Protein AF-A0A1D2QM39-F1 (afdb_monomer_lite)

pLDDT: mean 84.42, std 16.57, range [40.28, 98.38]

Structure (mmCIF, N/CA/C/O backbone):
data_AF-A0A1D2QM39-F1
#
_entry.id   AF-A0A1D2QM39-F1
#
loop_
_atom_site.group_PDB
_atom_site.id
_atom_site.type_symbol
_atom_site.label_atom_id
_atom_site.label_alt_id
_atom_site.label_comp_id
_atom_site.label_asym_id
_atom_site.label_entity_id
_atom_site.label_seq_id
_atom_site.pdbx_PDB_ins_code
_atom_site.Cartn_x
_atom_site.Cartn_y
_atom_site.Cartn_z
_atom_site.occupancy
_atom_site.B_iso_or_equiv
_atom_site.auth_seq_id
_atom_site.auth_comp_id
_atom_site.auth_asym_id
_atom_site.auth_atom_id
_atom_site.pdbx_PDB_model_num
ATOM 1 N N . MET A 1 1 ? 13.476 -29.354 -2.210 1.00 45.31 1 MET A N 1
ATOM 2 C CA . MET A 1 1 ? 12.200 -29.630 -1.501 1.00 45.31 1 MET A CA 1
ATOM 3 C C . MET A 1 1 ? 12.255 -29.516 0.036 1.00 45.31 1 MET A C 1
ATOM 5 O O . MET A 1 1 ? 11.260 -29.830 0.666 1.00 45.31 1 MET A O 1
ATOM 9 N N . LYS A 1 2 ? 13.335 -29.017 0.669 1.00 44.56 2 LYS A N 1
ATOM 10 C CA . LYS A 1 2 ? 13.397 -28.836 2.142 1.00 44.56 2 LYS A CA 1
ATOM 11 C C . LYS A 1 2 ? 13.118 -27.401 2.636 1.00 44.56 2 LYS A C 1
ATOM 13 O O . LYS A 1 2 ? 12.890 -27.210 3.820 1.00 44.56 2 LYS A O 1
ATOM 18 N N . SER A 1 3 ? 13.085 -26.410 1.739 1.00 50.19 3 SER A N 1
ATOM 19 C CA . SER A 1 3 ? 12.937 -24.985 2.097 1.00 50.19 3 SER A CA 1
ATOM 20 C C . SER A 1 3 ? 11.499 -24.557 2.419 1.00 50.19 3 SER A C 1
ATOM 22 O O . SER A 1 3 ? 11.307 -23.602 3.160 1.00 50.19 3 SER A O 1
ATOM 24 N N . ASN A 1 4 ? 10.486 -25.259 1.898 1.00 48.75 4 ASN A N 1
ATOM 25 C CA . ASN A 1 4 ? 9.085 -24.830 2.034 1.00 48.75 4 ASN A CA 1
ATOM 26 C C . ASN A 1 4 ? 8.466 -25.214 3.386 1.00 48.75 4 ASN A C 1
ATOM 28 O O . ASN A 1 4 ? 7.478 -24.620 3.797 1.00 48.75 4 ASN A O 1
ATOM 32 N N . PHE A 1 5 ? 9.055 -26.181 4.097 1.00 45.09 5 PHE A N 1
ATOM 33 C CA . PHE A 1 5 ? 8.542 -26.626 5.395 1.00 45.09 5 PHE A CA 1
ATOM 34 C C . PHE A 1 5 ? 8.852 -25.628 6.517 1.00 45.09 5 PHE A C 1
ATOM 36 O O . PHE A 1 5 ? 8.026 -25.438 7.405 1.00 45.09 5 PHE A O 1
ATOM 43 N N . LEU A 1 6 ? 10.009 -24.958 6.452 1.00 45.00 6 LEU A N 1
ATOM 44 C CA . LEU A 1 6 ? 10.431 -23.972 7.451 1.00 45.00 6 LEU A CA 1
ATOM 45 C C . LEU A 1 6 ? 9.596 -22.685 7.368 1.00 45.00 6 LEU A C 1
ATOM 47 O O . LEU A 1 6 ? 9.223 -22.131 8.395 1.00 45.00 6 LEU A O 1
ATOM 51 N N . VAL A 1 7 ? 9.264 -22.253 6.147 1.00 53.28 7 VAL A N 1
ATOM 52 C CA . VAL A 1 7 ? 8.435 -21.062 5.898 1.00 53.28 7 VAL A CA 1
ATOM 53 C C . VAL A 1 7 ? 7.014 -21.280 6.418 1.00 53.28 7 VAL A C 1
ATOM 55 O O . VAL A 1 7 ? 6.527 -20.458 7.183 1.00 53.28 7 VAL A O 1
ATOM 58 N N . LEU A 1 8 ? 6.408 -22.441 6.133 1.00 48.16 8 LEU A N 1
ATOM 59 C CA . LEU A 1 8 ? 5.079 -22.783 6.655 1.00 48.16 8 LEU A CA 1
ATOM 60 C C . LEU A 1 8 ? 5.038 -22.856 8.190 1.00 48.16 8 LEU A C 1
ATOM 62 O O . LEU A 1 8 ? 4.042 -22.475 8.794 1.00 48.16 8 LEU A O 1
ATOM 66 N N . HIS A 1 9 ? 6.107 -23.340 8.831 1.00 50.84 9 HIS A N 1
ATOM 67 C CA . HIS A 1 9 ? 6.170 -23.398 10.295 1.00 50.84 9 HIS A CA 1
ATOM 68 C C . HIS A 1 9 ? 6.353 -22.014 10.914 1.00 50.84 9 HIS A C 1
ATOM 70 O O . HIS A 1 9 ? 5.800 -21.765 11.980 1.00 50.84 9 HIS A O 1
ATOM 76 N N . LEU A 1 10 ? 7.086 -21.114 10.251 1.00 51.22 10 LEU A N 1
ATOM 77 C CA . LEU A 1 10 ? 7.258 -19.734 10.698 1.00 51.22 10 LEU A CA 1
ATOM 78 C C . LEU A 1 10 ? 5.956 -18.933 10.545 1.00 51.22 10 LEU A C 1
ATOM 80 O O . LEU A 1 10 ? 5.559 -18.243 11.478 1.00 51.22 10 LEU A O 1
ATOM 84 N N . GLU A 1 11 ? 5.256 -19.089 9.418 1.00 55.25 11 GLU A N 1
ATOM 85 C CA . GLU A 1 11 ? 3.932 -18.495 9.190 1.00 55.25 11 GLU A CA 1
ATOM 86 C C . GLU A 1 11 ? 2.914 -18.992 10.227 1.00 55.25 11 GLU A C 1
ATOM 88 O O . GLU A 1 11 ? 2.210 -18.190 10.839 1.00 55.25 11 GLU A O 1
ATOM 93 N N . LEU A 1 12 ? 2.897 -20.299 10.515 1.00 53.44 12 LEU A N 1
ATOM 94 C CA . LEU A 1 12 ? 2.016 -20.879 11.531 1.00 53.44 12 LEU A CA 1
ATOM 95 C C . LEU A 1 12 ? 2.373 -20.407 12.953 1.00 53.44 12 LEU A C 1
ATOM 97 O O . LEU A 1 12 ? 1.472 -20.183 13.759 1.00 53.44 12 LEU A O 1
ATOM 101 N N . LEU A 1 13 ? 3.662 -20.216 13.266 1.00 56.62 13 LEU A N 1
ATOM 102 C CA . LEU A 1 13 ? 4.102 -19.710 14.571 1.00 56.62 13 LEU A CA 1
ATOM 103 C C . LEU A 1 13 ? 3.702 -18.246 14.789 1.00 56.62 13 LEU A C 1
ATOM 105 O O . LEU A 1 13 ? 3.300 -17.898 15.896 1.00 56.62 13 LEU A O 1
ATOM 109 N N . ILE A 1 14 ? 3.787 -17.407 13.750 1.00 59.44 14 ILE A N 1
ATOM 110 C CA . ILE A 1 14 ? 3.356 -16.000 13.799 1.00 59.44 14 ILE A CA 1
ATOM 111 C C . ILE A 1 14 ? 1.838 -15.931 14.012 1.00 59.44 14 ILE A C 1
ATOM 113 O O . ILE A 1 14 ? 1.369 -15.198 14.882 1.00 59.44 14 ILE A O 1
ATOM 117 N N . ILE A 1 15 ? 1.074 -16.767 13.301 1.00 58.34 15 ILE A N 1
ATOM 118 C CA . ILE A 1 15 ? -0.384 -16.863 13.468 1.00 58.34 15 ILE A CA 1
ATOM 119 C C . ILE A 1 15 ? -0.754 -17.342 14.884 1.00 58.34 15 ILE A C 1
ATOM 121 O O . ILE A 1 15 ? -1.695 -16.819 15.477 1.00 58.34 15 ILE A O 1
ATOM 125 N N . LEU A 1 16 ? -0.011 -18.300 15.457 1.00 54.38 16 LEU A N 1
ATOM 126 C CA . LEU A 1 16 ? -0.254 -18.829 16.808 1.00 54.38 16 LEU A CA 1
ATOM 127 C C . LEU A 1 16 ? 0.153 -17.859 17.929 1.00 54.38 16 LEU A C 1
ATOM 129 O O . LEU A 1 16 ? -0.534 -17.800 18.949 1.00 54.38 16 LEU A O 1
ATOM 133 N N . PHE A 1 17 ? 1.228 -17.081 17.763 1.00 53.00 17 PHE A N 1
ATOM 134 C CA . PHE A 1 17 ? 1.639 -16.081 18.759 1.00 53.00 17 PHE A CA 1
ATOM 135 C C . PHE A 1 17 ? 0.685 -14.883 18.826 1.00 53.00 17 PHE A C 1
ATOM 137 O O . PHE A 1 17 ? 0.509 -14.308 19.901 1.00 53.00 17 PHE A O 1
ATOM 144 N N . CYS A 1 18 ? 0.009 -14.551 17.725 1.00 52.38 18 CYS A N 1
ATOM 145 C CA . CYS A 1 18 ? -0.894 -13.402 17.682 1.00 52.38 18 CYS A CA 1
ATOM 146 C C . CYS A 1 18 ? -2.290 -13.643 18.260 1.00 52.38 18 CYS A C 1
ATOM 148 O O . CYS A 1 18 ? -3.033 -12.689 18.473 1.00 52.38 18 CYS A O 1
ATOM 150 N N . GLN A 1 19 ? -2.648 -14.884 18.604 1.00 49.84 19 GLN A N 1
ATOM 151 C CA . GLN A 1 19 ? -3.964 -15.165 19.186 1.00 49.84 19 GLN A CA 1
ATOM 152 C C . GLN A 1 19 ? -4.150 -14.632 20.618 1.00 49.84 19 GLN A C 1
ATOM 154 O O . GLN A 1 19 ? -5.253 -14.696 21.155 1.00 49.84 19 GLN A O 1
ATOM 159 N N . LYS A 1 20 ? -3.094 -14.134 21.274 1.00 43.94 20 LYS A N 1
ATOM 160 C CA . LYS A 1 20 ? -3.167 -13.653 22.665 1.00 43.94 20 LYS A CA 1
ATOM 161 C C . LYS A 1 20 ? -3.359 -12.140 22.819 1.00 43.94 20 LYS A C 1
ATOM 163 O O . LYS A 1 20 ? -3.461 -11.688 23.954 1.00 43.94 20 LYS A O 1
ATOM 168 N N . ALA A 1 21 ? -3.451 -11.382 21.727 1.00 46.34 21 ALA A N 1
ATOM 169 C CA . ALA A 1 21 ? -3.588 -9.921 21.750 1.00 46.34 21 ALA A CA 1
ATOM 170 C C . ALA A 1 21 ? -5.005 -9.430 21.385 1.00 46.34 21 ALA A C 1
ATOM 172 O O . ALA A 1 21 ? -5.173 -8.337 20.858 1.00 46.34 21 ALA A O 1
ATOM 173 N N . PHE A 1 22 ? -6.049 -10.225 21.641 1.00 48.34 22 PHE A N 1
ATOM 174 C CA . PHE A 1 22 ? -7.425 -9.815 21.346 1.00 48.34 22 PHE A CA 1
ATOM 175 C C . PHE A 1 22 ? -8.007 -8.966 22.481 1.00 48.34 22 PHE A C 1
ATOM 177 O O . PHE A 1 22 ? -8.692 -9.477 23.367 1.00 48.34 22 PHE A O 1
ATOM 184 N N . SER A 1 23 ? -7.718 -7.665 22.439 1.00 40.28 23 SER A N 1
ATOM 185 C CA . SER A 1 23 ? -8.552 -6.636 23.066 1.00 40.28 23 SER A CA 1
ATOM 186 C C . SER A 1 23 ? -9.574 -6.118 22.043 1.00 40.28 23 SER A C 1
ATOM 188 O O . SER A 1 23 ? -9.321 -6.144 20.841 1.00 40.28 23 SER A O 1
ATOM 190 N N . ASP A 1 24 ? -10.736 -5.672 22.519 1.00 47.59 24 ASP A N 1
ATOM 191 C CA . ASP A 1 24 ? -11.840 -5.096 21.724 1.00 47.59 24 ASP A CA 1
ATOM 192 C C . ASP A 1 24 ? -11.533 -3.650 21.251 1.00 47.59 24 ASP A C 1
ATOM 194 O O . ASP A 1 24 ? -12.316 -3.019 20.544 1.00 47.59 24 ASP A O 1
ATOM 198 N N . GLU A 1 25 ? -10.360 -3.122 21.619 1.00 51.59 25 GLU A N 1
ATOM 199 C CA . GLU A 1 25 ? -9.802 -1.854 21.141 1.00 51.59 25 GLU A CA 1
ATOM 200 C C . GLU A 1 25 ? -8.834 -2.075 19.969 1.00 51.59 25 GLU A C 1
ATOM 202 O O . GLU A 1 25 ? -8.122 -3.077 19.914 1.00 51.59 25 GLU A O 1
ATOM 207 N N . LYS A 1 26 ? -8.787 -1.121 19.023 1.00 60.53 26 LYS A N 1
ATOM 208 C CA . LYS A 1 26 ? -7.873 -1.097 17.858 1.00 60.53 26 LYS A CA 1
ATOM 209 C C . LYS A 1 26 ? -6.411 -0.827 18.267 1.00 60.53 26 LYS A C 1
ATOM 211 O O . LYS A 1 26 ? -5.744 0.059 17.720 1.00 60.53 26 LYS A O 1
ATOM 216 N N . ASP A 1 27 ? -5.906 -1.614 19.203 1.00 73.38 27 ASP A N 1
ATOM 217 C CA . ASP A 1 27 ? -4.548 -1.555 19.736 1.00 73.38 27 ASP A CA 1
ATOM 218 C C . ASP A 1 27 ? -3.657 -2.599 19.069 1.00 73.38 27 ASP A C 1
ATOM 220 O O . ASP A 1 27 ? -3.000 -3.410 19.714 1.00 73.38 27 ASP A O 1
ATOM 224 N N . TYR A 1 28 ? -3.631 -2.564 17.737 1.00 83.75 28 TYR A N 1
ATOM 225 C CA . TYR A 1 28 ? -2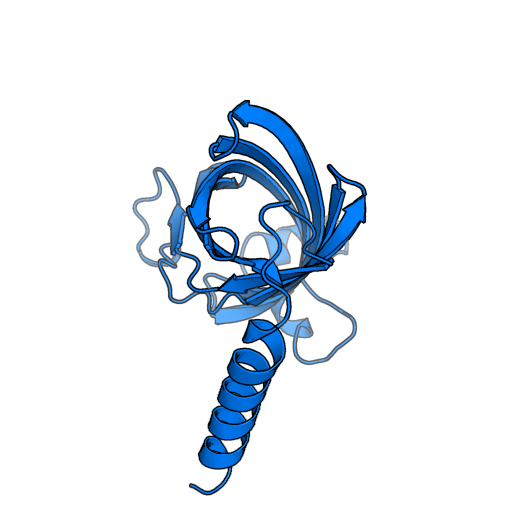.583 -3.236 16.983 1.00 83.75 28 TYR A CA 1
ATOM 226 C C . TYR A 1 28 ? -1.355 -2.327 16.900 1.00 83.75 28 TYR A C 1
ATOM 228 O O . TYR A 1 28 ? -1.470 -1.100 16.814 1.00 83.75 28 TYR A O 1
ATOM 236 N N . ILE A 1 29 ? -0.173 -2.929 16.904 1.00 90.69 29 ILE A N 1
ATOM 237 C CA . ILE A 1 29 ? 1.101 -2.228 16.698 1.00 90.69 29 ILE A CA 1
ATOM 238 C C . ILE A 1 29 ? 1.604 -2.495 15.284 1.00 90.69 29 ILE A C 1
ATOM 240 O O . ILE A 1 29 ? 2.178 -1.606 14.650 1.00 90.69 29 ILE A O 1
ATOM 244 N N . PHE A 1 30 ? 1.357 -3.701 14.776 1.00 93.81 30 PHE A N 1
ATOM 245 C CA . PHE A 1 30 ? 1.807 -4.132 13.466 1.00 93.81 30 PHE A CA 1
ATOM 246 C C . PHE A 1 30 ? 0.622 -4.398 12.551 1.00 93.81 30 PHE A C 1
ATOM 248 O O . PHE A 1 30 ? -0.408 -4.933 12.961 1.00 93.81 30 PHE A O 1
ATOM 255 N N . SER A 1 31 ? 0.788 -4.067 11.280 1.00 95.38 31 SER A N 1
ATOM 256 C CA . SER A 1 31 ? -0.116 -4.516 10.237 1.00 95.38 31 SER A CA 1
ATOM 257 C C . SER A 1 31 ? 0.645 -5.172 9.099 1.00 95.38 31 SER A C 1
ATOM 259 O O . SER A 1 31 ? 1.836 -4.940 8.885 1.00 95.38 31 SER A O 1
ATOM 261 N N . LEU A 1 32 ? -0.046 -6.048 8.384 1.00 96.69 32 LEU A N 1
ATOM 262 C CA . LEU A 1 32 ? 0.482 -6.742 7.227 1.00 96.69 32 LEU A CA 1
ATOM 263 C C . LEU A 1 32 ? -0.559 -6.677 6.114 1.00 96.69 32 LEU A C 1
ATOM 265 O O . LEU A 1 32 ? -1.649 -7.224 6.260 1.00 96.69 32 LEU A O 1
ATOM 269 N N . ASN A 1 33 ? -0.225 -6.047 4.994 1.00 95.62 33 ASN A N 1
ATOM 270 C CA . ASN A 1 33 ? -1.078 -6.019 3.8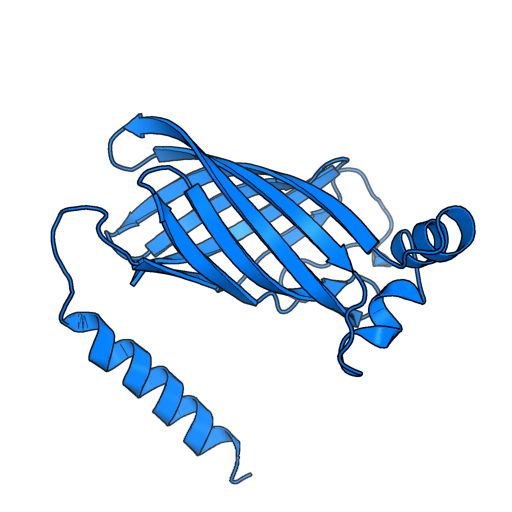16 1.00 95.62 33 ASN A CA 1
ATOM 271 C C . ASN A 1 33 ? -0.613 -7.088 2.828 1.00 95.62 33 ASN A C 1
ATOM 273 O O . ASN A 1 33 ? 0.558 -7.128 2.436 1.00 95.62 33 ASN A O 1
ATOM 277 N N . THR A 1 34 ? -1.544 -7.950 2.425 1.00 92.38 34 THR A N 1
ATOM 278 C CA . THR A 1 34 ? -1.319 -9.024 1.451 1.00 92.38 34 THR A CA 1
ATOM 279 C C . THR A 1 34 ? -2.516 -9.183 0.521 1.00 92.38 34 THR A C 1
ATOM 281 O O . THR A 1 34 ? -3.589 -8.611 0.733 1.00 92.38 34 THR A O 1
ATOM 284 N N . GLY A 1 35 ? -2.330 -9.977 -0.538 1.00 85.06 35 GLY A N 1
ATOM 285 C CA . GLY A 1 35 ? -3.414 -10.311 -1.462 1.00 85.06 35 GLY A CA 1
ATOM 286 C C . GLY A 1 35 ? -3.957 -9.087 -2.194 1.00 85.06 35 GLY A C 1
ATOM 287 O O . GLY A 1 35 ? -5.163 -8.975 -2.394 1.00 85.06 35 GLY A O 1
ATOM 288 N N . SER A 1 36 ? -3.082 -8.144 -2.550 1.00 90.44 36 SER A N 1
ATOM 289 C CA . SER A 1 36 ? -3.494 -6.921 -3.227 1.00 90.44 36 SER A CA 1
ATOM 290 C C . SER A 1 36 ? -3.921 -7.211 -4.665 1.00 90.44 36 SER A C 1
ATOM 292 O O . SER A 1 36 ? -3.205 -7.865 -5.410 1.00 90.44 36 SER A O 1
ATOM 294 N N . TYR A 1 37 ? -5.072 -6.689 -5.063 1.00 91.06 37 TYR A N 1
ATOM 295 C CA . TYR A 1 37 ? -5.562 -6.653 -6.432 1.00 91.06 37 TYR A CA 1
ATOM 296 C C . TYR A 1 37 ? -5.344 -5.258 -7.011 1.00 91.06 37 TYR A C 1
ATOM 298 O O . TYR A 1 37 ? -5.829 -4.284 -6.435 1.00 91.06 37 TYR A O 1
ATOM 306 N N . LEU A 1 38 ? -4.660 -5.162 -8.151 1.00 90.00 38 LEU A N 1
ATOM 307 C CA . LEU A 1 38 ? -4.413 -3.914 -8.874 1.00 90.00 38 LEU A CA 1
ATOM 308 C C . LEU A 1 38 ? -5.018 -3.956 -10.277 1.00 90.00 38 LEU A C 1
ATOM 310 O O . LEU A 1 38 ? -4.788 -4.894 -11.043 1.00 90.00 38 LEU A O 1
ATOM 314 N N . ASN A 1 39 ? -5.742 -2.907 -10.657 1.00 88.38 39 ASN A N 1
ATOM 315 C CA . ASN A 1 39 ? -6.269 -2.768 -12.010 1.00 88.38 39 ASN A CA 1
ATOM 316 C C . ASN A 1 39 ? -6.171 -1.323 -12.507 1.00 88.38 39 ASN A C 1
ATOM 318 O O . ASN A 1 39 ? -6.613 -0.397 -11.832 1.00 88.38 39 ASN A O 1
ATOM 322 N N . HIS A 1 40 ? -5.636 -1.123 -13.711 1.00 86.19 40 HIS A N 1
ATOM 323 C CA . HIS A 1 40 ? -5.605 0.198 -14.335 1.00 86.19 40 HIS A CA 1
ATOM 324 C C . HIS A 1 40 ? -6.994 0.547 -14.881 1.00 86.19 40 HIS A C 1
ATOM 326 O O . HIS A 1 40 ? -7.535 -0.132 -15.754 1.00 86.19 40 HIS A O 1
ATOM 332 N N . ILE A 1 41 ? -7.578 1.628 -14.377 1.00 82.06 41 ILE A N 1
ATOM 333 C CA . ILE A 1 41 ? -8.866 2.146 -14.827 1.00 82.06 41 ILE A CA 1
ATOM 334 C C . ILE A 1 41 ? -8.670 2.788 -16.208 1.00 82.06 41 ILE A C 1
ATOM 336 O O . ILE A 1 41 ? -7.866 3.708 -16.377 1.00 82.06 41 ILE A O 1
ATOM 340 N N . GLY A 1 42 ? -9.415 2.298 -17.202 1.00 70.19 42 GLY A N 1
ATOM 341 C CA . GLY A 1 42 ? -9.464 2.868 -18.551 1.00 70.19 42 GLY A CA 1
ATOM 342 C C . GLY A 1 42 ? -8.362 2.419 -19.520 1.00 70.19 42 GLY A C 1
ATOM 343 O O . GLY A 1 42 ? -8.414 2.808 -20.685 1.00 70.19 42 GLY A O 1
ATOM 344 N N . SER A 1 43 ? -7.395 1.586 -19.113 1.00 59.72 43 SER A N 1
ATOM 345 C CA . SER A 1 43 ? -6.418 1.027 -20.060 1.00 59.72 43 SER A CA 1
ATOM 346 C C . SER A 1 43 ? -6.992 -0.201 -20.784 1.00 59.72 43 SER A C 1
ATOM 348 O O . SER A 1 43 ? -7.597 -1.077 -20.176 1.00 59.72 43 SER A O 1
ATOM 350 N N . HIS A 1 44 ? -6.830 -0.252 -22.109 1.00 53.81 44 HIS A N 1
ATOM 351 C CA . HIS A 1 44 ? -7.227 -1.400 -22.946 1.00 53.81 44 HIS A CA 1
ATOM 352 C C . HIS A 1 44 ? -6.061 -2.370 -23.215 1.00 53.81 44 HIS A C 1
ATOM 354 O O . HIS A 1 44 ? -6.252 -3.416 -23.832 1.00 53.81 44 HIS A O 1
ATOM 360 N N . ASN A 1 45 ? -4.854 -2.041 -22.743 1.00 59.88 45 ASN A N 1
ATOM 361 C CA . ASN A 1 45 ? -3.658 -2.853 -22.946 1.00 59.88 45 ASN A CA 1
ATOM 362 C C . ASN A 1 45 ? -3.521 -3.880 -21.818 1.00 59.88 45 ASN A C 1
ATOM 364 O O . ASN A 1 45 ? -3.325 -3.518 -20.656 1.00 59.88 45 ASN A O 1
ATOM 368 N N . SER A 1 46 ? -3.574 -5.164 -22.178 1.00 58.25 46 SER A N 1
ATOM 369 C CA . SER A 1 46 ? -3.454 -6.302 -21.257 1.00 58.25 46 SER A CA 1
ATOM 370 C C . SER A 1 46 ? -2.142 -6.328 -20.470 1.00 58.25 46 SER A C 1
ATOM 372 O O . SER A 1 46 ? -2.103 -6.904 -19.389 1.00 58.25 46 SER A O 1
ATOM 374 N N . GLU A 1 47 ? -1.090 -5.682 -20.979 1.00 56.91 47 GLU A N 1
ATOM 375 C CA . GLU A 1 47 ? 0.252 -5.650 -20.375 1.00 56.91 47 GLU A CA 1
ATOM 376 C C . GLU A 1 47 ? 0.326 -4.872 -19.053 1.00 56.91 47 GLU A C 1
ATOM 378 O O . GLU A 1 47 ? 1.268 -5.047 -18.287 1.00 56.91 47 GLU A O 1
ATOM 383 N N . TYR A 1 48 ? -0.670 -4.037 -18.744 1.00 61.72 48 TYR A N 1
ATOM 384 C CA . TYR A 1 48 ? -0.710 -3.280 -17.489 1.00 61.72 48 TYR A CA 1
ATOM 385 C C . TYR A 1 48 ? -1.645 -3.896 -16.446 1.00 61.72 48 TYR A C 1
ATOM 387 O O . TYR A 1 48 ? -1.734 -3.398 -15.332 1.00 61.72 48 TYR A O 1
ATOM 395 N N . VAL A 1 49 ? -2.338 -4.990 -16.754 1.00 66.50 49 VAL A N 1
ATOM 396 C CA . VAL A 1 49 ? -3.313 -5.584 -15.835 1.00 66.50 49 VAL A CA 1
ATOM 397 C C . VAL A 1 49 ? -2.607 -6.532 -14.859 1.00 66.50 49 VAL A C 1
ATOM 399 O O . VAL A 1 49 ? -2.303 -7.664 -15.212 1.00 66.50 49 VAL A O 1
ATOM 402 N N . GLN A 1 50 ? -2.366 -6.079 -13.625 1.00 70.19 50 GLN A N 1
ATOM 403 C CA . GLN A 1 50 ? -1.642 -6.858 -12.607 1.00 70.19 50 GLN A CA 1
ATOM 404 C C . GLN A 1 50 ? -2.538 -7.804 -11.795 1.00 70.19 50 GLN A C 1
ATOM 406 O O . GLN A 1 50 ? -2.102 -8.885 -11.417 1.00 70.19 50 GLN A O 1
ATOM 411 N N . ARG A 1 51 ? -3.791 -7.427 -11.506 1.00 84.19 51 ARG A N 1
ATOM 412 C CA . ARG A 1 51 ? -4.687 -8.156 -10.586 1.00 84.19 51 ARG A CA 1
ATOM 413 C C . ARG A 1 51 ? -3.934 -8.538 -9.303 1.00 84.19 51 ARG A C 1
ATOM 415 O O . ARG A 1 51 ? -3.382 -7.650 -8.668 1.00 84.19 51 ARG A O 1
ATOM 422 N N . PHE A 1 52 ? -3.899 -9.821 -8.944 1.00 84.06 52 PHE A N 1
ATOM 423 C CA . PHE A 1 52 ? -3.202 -10.343 -7.763 1.00 84.06 52 PHE A CA 1
ATOM 424 C C . PHE A 1 52 ? -1.728 -10.714 -8.012 1.00 84.06 52 PHE A C 1
ATOM 426 O O . PHE A 1 52 ? -1.034 -11.159 -7.096 1.00 84.06 52 PHE A O 1
ATOM 433 N N . ASP A 1 53 ? -1.225 -10.546 -9.237 1.00 84.88 53 ASP A N 1
ATOM 434 C CA . ASP A 1 53 ? 0.107 -11.022 -9.633 1.00 84.88 53 ASP A CA 1
ATOM 435 C C . ASP A 1 53 ? 1.238 -10.087 -9.190 1.00 84.88 53 ASP A C 1
ATOM 437 O O . ASP A 1 53 ? 2.416 -10.428 -9.303 1.00 84.88 53 ASP A O 1
ATOM 441 N N . ASN A 1 54 ? 0.903 -8.932 -8.615 1.00 81.19 54 ASN A N 1
ATOM 442 C CA . ASN A 1 54 ? 1.877 -7.985 -8.087 1.00 81.19 54 ASN A CA 1
ATOM 443 C C . ASN A 1 54 ? 2.578 -8.474 -6.804 1.00 81.19 54 ASN A C 1
ATOM 445 O O . ASN A 1 54 ? 3.460 -7.779 -6.315 1.00 81.19 54 ASN A O 1
ATOM 449 N N . LYS A 1 55 ? 2.217 -9.641 -6.241 1.00 88.31 55 LYS A N 1
ATOM 450 C CA . LYS A 1 55 ? 2.876 -10.268 -5.069 1.00 88.31 55 LYS A CA 1
ATOM 451 C C . LYS A 1 55 ? 3.222 -9.268 -3.957 1.00 88.31 55 LYS A C 1
ATOM 453 O O . LYS A 1 55 ? 4.324 -9.288 -3.407 1.00 88.31 55 LYS A O 1
ATOM 458 N N . THR A 1 56 ? 2.284 -8.371 -3.673 1.00 91.94 56 THR A N 1
ATOM 459 C CA . THR A 1 56 ? 2.492 -7.281 -2.722 1.00 91.94 56 THR A CA 1
ATOM 460 C C . THR A 1 56 ? 2.509 -7.799 -1.294 1.00 91.94 56 THR A C 1
ATOM 462 O O . THR A 1 56 ? 1.637 -8.570 -0.888 1.00 91.94 56 THR A O 1
ATOM 465 N N . VAL A 1 57 ? 3.504 -7.339 -0.540 1.00 95.31 57 VAL A N 1
ATOM 466 C CA . VAL A 1 57 ? 3.620 -7.524 0.905 1.00 95.31 57 VAL A CA 1
ATOM 467 C C . VAL A 1 57 ? 4.068 -6.199 1.509 1.00 95.31 57 VAL A C 1
ATOM 469 O O . VAL A 1 57 ? 5.135 -5.691 1.155 1.00 95.31 57 VAL A O 1
ATOM 472 N N . ILE A 1 58 ? 3.267 -5.637 2.413 1.00 96.75 58 ILE A N 1
ATOM 473 C CA . ILE A 1 58 ? 3.573 -4.376 3.102 1.00 96.75 58 ILE A CA 1
ATOM 474 C C . ILE A 1 58 ? 3.414 -4.594 4.601 1.00 96.75 58 ILE A C 1
ATOM 476 O O . ILE A 1 58 ? 2.390 -5.096 5.045 1.00 96.75 58 ILE A O 1
ATOM 480 N N . LEU A 1 59 ? 4.431 -4.225 5.368 1.00 97.69 59 LEU A N 1
ATOM 481 C CA . LEU A 1 59 ? 4.411 -4.188 6.822 1.00 97.69 59 LEU A CA 1
ATOM 482 C C . LEU A 1 59 ? 4.153 -2.753 7.270 1.00 97.69 59 LEU A C 1
ATOM 484 O O . LEU A 1 59 ? 4.927 -1.861 6.921 1.00 97.69 59 LEU A O 1
ATOM 488 N N . GLY A 1 60 ? 3.096 -2.547 8.045 1.00 97.31 60 GLY A N 1
ATOM 489 C CA . GLY A 1 60 ? 2.795 -1.292 8.717 1.00 97.31 60 GLY A CA 1
ATOM 490 C C . GLY A 1 60 ? 3.199 -1.344 10.187 1.00 97.31 60 GLY A C 1
ATOM 491 O O . GLY A 1 60 ? 3.062 -2.369 10.856 1.00 97.31 60 GLY A O 1
ATOM 492 N N . ILE A 1 61 ? 3.707 -0.228 10.698 1.00 96.00 61 ILE A N 1
ATOM 493 C CA . ILE A 1 61 ? 4.018 -0.021 12.111 1.00 96.00 61 ILE A CA 1
ATOM 494 C C . ILE A 1 61 ? 3.249 1.212 12.563 1.00 96.00 61 ILE A C 1
ATOM 496 O O . ILE A 1 61 ? 3.488 2.316 12.060 1.00 96.00 61 ILE A O 1
ATOM 500 N N . LYS A 1 62 ? 2.329 1.032 13.511 1.00 94.88 62 LYS A N 1
ATOM 501 C CA . LYS A 1 62 ? 1.539 2.126 14.074 1.00 94.88 62 LYS A CA 1
ATOM 502 C C . LYS A 1 62 ? 2.474 3.087 14.810 1.00 94.88 62 LYS A C 1
ATOM 504 O O . LYS A 1 62 ? 3.184 2.702 15.735 1.00 94.88 62 LYS A O 1
ATOM 509 N N . SER A 1 63 ? 2.487 4.344 14.377 1.00 93.75 63 SER A N 1
ATOM 510 C CA . SER A 1 63 ? 3.265 5.417 15.008 1.00 93.75 63 SER A CA 1
ATOM 511 C C . SER A 1 63 ? 2.399 6.291 15.915 1.00 93.75 63 SER A C 1
ATOM 513 O O . SER A 1 63 ? 2.914 6.876 16.864 1.00 93.75 63 SER A O 1
ATOM 515 N N . SER A 1 64 ? 1.112 6.426 15.602 1.00 91.94 64 SER A N 1
ATOM 516 C CA . SER A 1 64 ? 0.098 7.097 16.417 1.00 91.94 64 SER A CA 1
ATOM 517 C C . SER A 1 64 ? -1.284 6.539 16.074 1.00 91.94 64 SER A C 1
ATOM 519 O O . SER A 1 64 ? -1.418 5.731 15.156 1.00 91.94 64 SER A O 1
ATOM 521 N N . ASP A 1 65 ? -2.331 7.001 16.753 1.00 88.88 65 ASP A N 1
ATOM 522 C CA . ASP A 1 65 ? -3.706 6.524 16.533 1.00 88.88 65 ASP A CA 1
ATOM 523 C C . ASP A 1 65 ? -4.205 6.672 15.095 1.00 88.88 65 ASP A C 1
ATOM 525 O O . ASP A 1 65 ? -5.079 5.932 14.659 1.00 88.88 65 ASP A O 1
ATOM 529 N N . SER A 1 66 ? -3.640 7.619 14.346 1.00 92.12 66 SER A N 1
ATOM 530 C CA . SER A 1 66 ? -4.058 7.924 12.976 1.00 92.12 66 SER A CA 1
ATOM 531 C C . SER A 1 66 ? -2.930 7.819 11.959 1.00 92.12 66 SER A C 1
ATOM 533 O O . SER A 1 66 ? -3.149 8.176 10.805 1.00 92.12 66 SER A O 1
ATOM 535 N N . THR A 1 67 ? -1.729 7.395 12.358 1.00 95.69 67 THR A N 1
ATOM 536 C CA . THR A 1 67 ? -0.567 7.358 11.465 1.00 95.69 67 THR A CA 1
ATOM 537 C C . THR A 1 67 ? 0.205 6.056 11.629 1.00 95.69 67 THR A C 1
ATOM 539 O O . THR A 1 67 ? 0.604 5.708 12.742 1.00 95.69 67 THR A O 1
ATOM 542 N N . SER A 1 68 ? 0.522 5.418 10.506 1.00 96.69 68 SER A N 1
ATOM 543 C CA . SER A 1 68 ? 1.408 4.254 10.440 1.00 96.69 68 SER A CA 1
ATOM 544 C C . SER A 1 68 ? 2.532 4.494 9.436 1.00 96.69 68 SER A C 1
ATOM 546 O O . SER A 1 68 ? 2.382 5.247 8.473 1.00 96.69 68 SER A O 1
ATOM 548 N N . ILE A 1 69 ? 3.685 3.881 9.678 1.00 98.00 69 ILE A N 1
ATOM 549 C CA . ILE A 1 69 ? 4.798 3.841 8.728 1.00 98.00 69 ILE A CA 1
ATOM 550 C C . ILE A 1 69 ? 4.753 2.488 8.037 1.00 98.00 69 ILE A C 1
ATOM 552 O O . ILE A 1 69 ? 4.712 1.464 8.715 1.00 98.00 69 ILE A O 1
ATOM 556 N N . SER A 1 70 ? 4.813 2.488 6.712 1.00 97.00 70 SER A N 1
ATOM 557 C CA . SER A 1 70 ? 4.671 1.283 5.903 1.00 97.00 70 SER A CA 1
ATOM 558 C C . SER A 1 70 ? 5.920 1.022 5.088 1.00 97.00 70 SER A C 1
ATOM 560 O O . SER A 1 70 ? 6.430 1.913 4.411 1.00 97.00 70 SER A O 1
ATOM 562 N N . VAL A 1 71 ? 6.410 -0.211 5.130 1.00 97.31 71 VAL A N 1
ATOM 563 C CA . VAL A 1 71 ? 7.548 -0.684 4.342 1.00 97.31 71 VAL A CA 1
ATOM 564 C C . VAL A 1 71 ? 7.183 -1.992 3.659 1.00 97.31 71 VAL A C 1
ATOM 566 O O . VAL A 1 71 ? 6.600 -2.883 4.269 1.00 97.31 71 VAL A O 1
ATOM 569 N N . GLY A 1 72 ? 7.508 -2.138 2.383 1.00 95.56 72 GLY A N 1
ATOM 570 C CA . GLY A 1 72 ? 7.050 -3.293 1.628 1.00 95.56 72 GLY A CA 1
ATOM 571 C C . GLY A 1 72 ? 7.777 -3.529 0.321 1.00 95.56 72 GLY A C 1
ATOM 572 O O . GLY A 1 72 ? 8.733 -2.844 -0.048 1.00 95.56 72 GLY A O 1
ATOM 573 N N . SER A 1 73 ? 7.290 -4.535 -0.390 1.00 94.88 73 SER A N 1
ATOM 574 C CA . SER A 1 73 ? 7.692 -4.841 -1.752 1.00 94.88 73 SER A CA 1
ATOM 575 C C . SER A 1 73 ? 6.498 -5.311 -2.567 1.00 94.88 73 SER A C 1
ATOM 577 O O . SER A 1 73 ? 5.563 -5.913 -2.040 1.00 94.88 73 SER A O 1
ATOM 579 N N . PHE A 1 74 ? 6.566 -5.060 -3.867 1.00 93.75 74 PHE A N 1
ATOM 580 C CA . PHE A 1 74 ? 5.636 -5.575 -4.858 1.00 93.75 74 PHE A CA 1
ATOM 581 C C . PHE A 1 74 ? 6.369 -5.811 -6.185 1.00 93.75 74 PHE A C 1
ATOM 583 O O . PHE A 1 74 ? 7.515 -5.396 -6.365 1.00 93.75 74 PHE A O 1
ATOM 590 N N . LEU A 1 75 ? 5.712 -6.497 -7.109 1.00 91.69 75 LEU A N 1
ATOM 591 C CA . LEU A 1 75 ? 6.092 -6.621 -8.506 1.00 91.69 75 LEU A CA 1
ATOM 592 C C . LEU A 1 75 ? 5.329 -5.585 -9.323 1.00 91.69 75 LEU A C 1
ATOM 594 O O . LEU A 1 75 ? 4.107 -5.479 -9.219 1.00 91.69 75 LEU A O 1
ATOM 598 N N . ASN A 1 76 ? 6.045 -4.837 -10.156 1.00 87.81 76 ASN A N 1
ATOM 599 C CA . ASN A 1 76 ? 5.409 -3.959 -11.132 1.00 87.81 76 ASN A CA 1
ATOM 600 C C . ASN A 1 76 ? 4.906 -4.751 -12.361 1.00 87.81 76 ASN A C 1
ATOM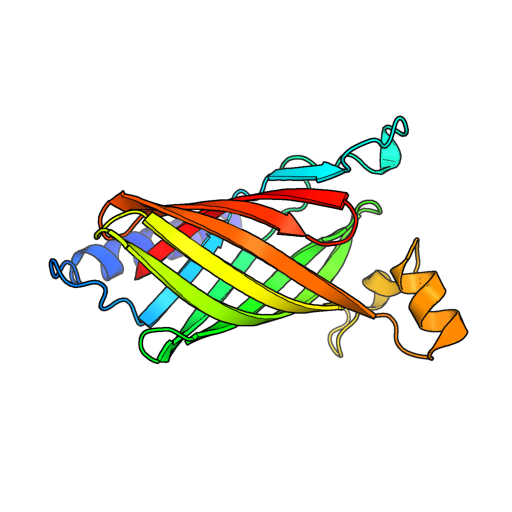 602 O O . ASN A 1 76 ? 5.091 -5.964 -12.462 1.00 87.81 76 ASN A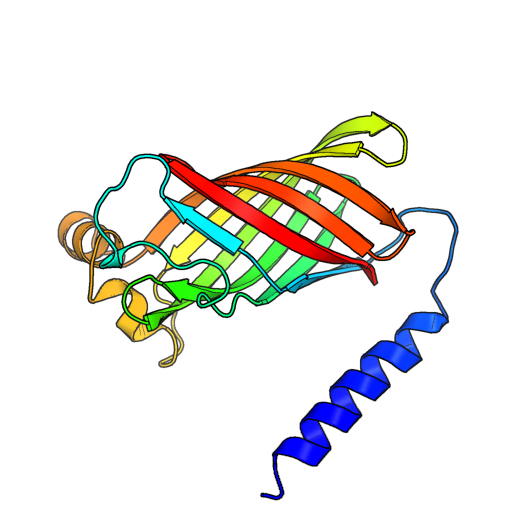 O 1
ATOM 606 N N . SER A 1 77 ? 4.306 -4.059 -13.337 1.00 84.88 77 SER A N 1
ATOM 607 C CA . SER A 1 77 ? 3.715 -4.698 -14.529 1.00 84.88 77 SER A CA 1
ATOM 608 C C . SER A 1 77 ? 4.750 -5.378 -15.431 1.00 84.88 77 SER A C 1
ATOM 610 O O . SER A 1 77 ? 4.390 -6.180 -16.282 1.00 84.88 77 SER A O 1
ATOM 612 N N . PHE A 1 78 ? 6.035 -5.084 -15.226 1.00 87.69 78 PHE A N 1
ATOM 613 C CA . PHE A 1 78 ? 7.164 -5.679 -15.938 1.00 87.69 78 PHE A CA 1
ATOM 614 C C . PHE A 1 78 ? 7.856 -6.776 -15.118 1.00 87.69 78 PHE A C 1
ATOM 616 O O . PHE A 1 78 ? 8.961 -7.188 -15.459 1.00 87.69 78 PHE A O 1
ATOM 623 N N . ASN A 1 79 ? 7.217 -7.258 -14.043 1.00 89.12 79 ASN A N 1
ATOM 624 C CA . ASN A 1 79 ? 7.727 -8.315 -13.167 1.00 89.12 79 ASN A CA 1
ATOM 625 C C . ASN A 1 79 ? 9.058 -7.957 -12.469 1.00 89.12 79 ASN A C 1
ATOM 627 O O . ASN A 1 79 ? 9.803 -8.841 -12.043 1.00 89.12 79 ASN A O 1
ATOM 631 N N . ASN A 1 80 ? 9.343 -6.661 -12.308 1.00 90.75 80 ASN A N 1
ATOM 632 C CA . ASN A 1 80 ? 10.477 -6.188 -11.521 1.00 90.75 80 ASN A CA 1
ATOM 633 C C . ASN A 1 80 ? 10.041 -5.965 -10.071 1.00 90.75 80 ASN A C 1
ATOM 635 O O . ASN A 1 80 ? 8.985 -5.380 -9.813 1.00 90.75 80 ASN A O 1
ATOM 639 N N . HIS A 1 81 ? 10.868 -6.407 -9.123 1.00 92.75 81 HIS A N 1
ATOM 640 C CA . HIS A 1 81 ? 10.655 -6.136 -7.706 1.00 92.75 81 HIS A CA 1
ATOM 641 C C . HIS A 1 81 ? 10.917 -4.664 -7.409 1.00 92.75 81 HIS A C 1
ATOM 643 O O . HIS A 1 81 ? 12.004 -4.155 -7.661 1.00 92.75 81 HIS A O 1
ATOM 649 N N . CYS A 1 82 ? 9.933 -4.010 -6.810 1.00 94.31 82 CYS A N 1
ATOM 650 C CA . CYS A 1 82 ? 10.024 -2.640 -6.343 1.00 94.31 82 CYS A CA 1
ATOM 651 C C . CYS A 1 82 ? 9.951 -2.609 -4.819 1.00 94.31 82 CYS A C 1
ATOM 653 O O . CYS A 1 82 ? 9.297 -3.450 -4.185 1.00 94.31 82 CYS A O 1
ATOM 655 N N . PHE A 1 83 ? 10.661 -1.647 -4.244 1.00 96.25 83 PHE A N 1
ATOM 656 C CA . PHE A 1 83 ? 10.594 -1.312 -2.833 1.00 96.25 83 PHE A CA 1
ATOM 657 C C . PHE A 1 83 ? 9.499 -0.271 -2.607 1.00 96.25 83 PHE A C 1
ATOM 659 O O . PHE A 1 83 ? 9.273 0.586 -3.465 1.00 96.25 83 PHE A O 1
ATOM 666 N N . LEU A 1 84 ? 8.835 -0.345 -1.457 1.00 96.50 84 LEU A N 1
ATOM 667 C CA . LEU A 1 84 ? 7.823 0.608 -1.030 1.00 96.50 84 LEU A CA 1
ATOM 668 C C . LEU A 1 84 ? 8.150 1.110 0.376 1.00 96.50 84 LEU A C 1
ATOM 670 O O . LEU A 1 84 ? 8.396 0.312 1.277 1.00 96.50 84 LEU A O 1
ATOM 674 N N . LEU A 1 85 ? 8.123 2.426 0.561 1.00 97.31 85 LEU A N 1
ATOM 675 C CA . LEU A 1 85 ? 8.225 3.076 1.866 1.00 97.31 85 LEU A CA 1
ATOM 676 C C . LEU A 1 85 ? 7.255 4.245 1.900 1.00 97.31 85 LEU A C 1
ATOM 678 O O . LEU A 1 85 ? 7.337 5.131 1.053 1.00 97.31 85 LEU A O 1
ATOM 682 N N . GLY A 1 86 ? 6.356 4.276 2.871 1.00 97.38 86 GLY A N 1
ATOM 683 C CA . GLY A 1 86 ? 5.344 5.314 2.938 1.00 97.38 86 GLY A CA 1
ATOM 684 C C . GLY A 1 86 ? 4.804 5.569 4.326 1.00 97.38 86 GLY A C 1
ATOM 685 O O . GLY A 1 86 ? 5.166 4.914 5.302 1.00 97.38 86 GLY A O 1
ATOM 686 N N . ILE A 1 87 ? 3.934 6.567 4.382 1.00 98.19 87 ILE A N 1
ATOM 687 C CA . ILE A 1 87 ? 3.172 6.931 5.567 1.00 98.19 87 ILE A CA 1
ATOM 688 C C . ILE A 1 87 ? 1.701 6.711 5.244 1.00 98.19 87 ILE A C 1
ATOM 690 O O . ILE A 1 87 ? 1.179 7.268 4.274 1.00 98.19 87 ILE A O 1
ATOM 694 N N . GLU A 1 88 ? 1.049 5.912 6.073 1.00 97.12 88 GLU A N 1
ATOM 695 C CA . GLU A 1 88 ? -0.393 5.729 6.078 1.00 97.12 88 GLU A CA 1
ATOM 696 C C . GLU A 1 88 ? -1.015 6.706 7.065 1.00 97.12 88 GLU A C 1
ATOM 698 O O . GLU A 1 88 ? -0.519 6.904 8.178 1.00 97.12 88 GLU A O 1
ATOM 7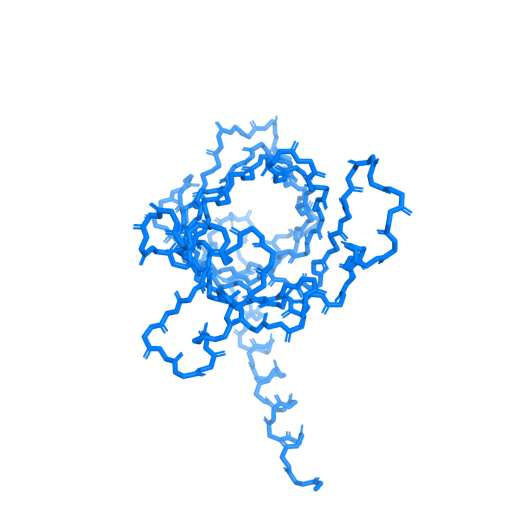03 N N . LYS A 1 89 ? -2.113 7.329 6.648 1.00 97.19 89 LYS A N 1
ATOM 704 C CA . LYS A 1 89 ? -2.877 8.270 7.450 1.00 97.19 89 LYS A CA 1
ATOM 705 C C . LYS A 1 89 ? -4.340 7.861 7.445 1.00 97.19 89 LYS A C 1
ATOM 707 O O . LYS A 1 89 ? -4.974 7.861 6.392 1.00 97.19 89 LYS A O 1
ATOM 712 N N . ASN A 1 90 ? -4.887 7.596 8.625 1.00 95.81 90 ASN A N 1
ATOM 713 C CA . ASN A 1 90 ? -6.328 7.554 8.811 1.00 95.81 90 ASN A CA 1
ATOM 714 C C . ASN A 1 90 ? -6.837 8.997 8.899 1.00 95.81 90 ASN A C 1
ATOM 716 O O . ASN A 1 90 ? -6.489 9.742 9.820 1.00 95.81 90 ASN A O 1
ATOM 720 N N . TRP A 1 91 ? -7.593 9.418 7.892 1.00 97.56 91 TRP A N 1
ATOM 721 C CA . TRP A 1 91 ? -8.090 10.785 7.783 1.00 97.56 91 TRP A CA 1
ATOM 722 C C . TRP A 1 91 ? -9.408 10.966 8.522 1.00 97.56 91 TRP A C 1
ATOM 724 O O . TRP A 1 91 ? -9.662 12.042 9.064 1.00 97.56 91 TRP A O 1
ATOM 734 N N . HIS A 1 92 ? -10.259 9.938 8.520 1.00 96.81 92 HIS A N 1
ATOM 735 C CA . HIS A 1 92 ? -11.585 10.033 9.107 1.00 96.81 92 HIS A CA 1
ATOM 736 C C . HIS A 1 92 ? -12.169 8.662 9.451 1.00 96.81 92 HIS A C 1
ATOM 738 O O . HIS A 1 92 ? -12.249 7.786 8.592 1.00 96.81 92 HIS A O 1
ATOM 744 N N . HIS A 1 93 ? -12.684 8.513 10.671 1.00 95.06 93 HIS A N 1
ATOM 745 C CA . HIS A 1 93 ? -13.504 7.370 11.066 1.00 95.06 93 HIS A CA 1
ATOM 746 C C . HIS A 1 93 ? -14.983 7.735 10.943 1.00 95.06 93 HIS A C 1
ATOM 748 O O . HIS A 1 93 ? -15.467 8.605 11.662 1.00 95.06 93 HIS A O 1
ATOM 754 N N . PHE A 1 94 ? -15.710 7.053 10.058 1.00 94.88 94 PHE A N 1
ATOM 755 C CA . PHE A 1 94 ? -17.160 7.236 9.934 1.00 94.88 94 PHE A CA 1
ATOM 756 C C . PHE A 1 94 ? -17.914 6.486 11.032 1.00 94.88 94 PHE A C 1
ATOM 758 O O . PHE A 1 94 ? -18.982 6.907 11.466 1.00 94.88 94 PHE A O 1
ATOM 765 N N . ASN A 1 95 ? -17.372 5.341 11.446 1.00 93.50 95 ASN A N 1
ATOM 766 C CA . ASN A 1 95 ? -17.843 4.533 12.564 1.00 93.50 95 ASN A CA 1
AT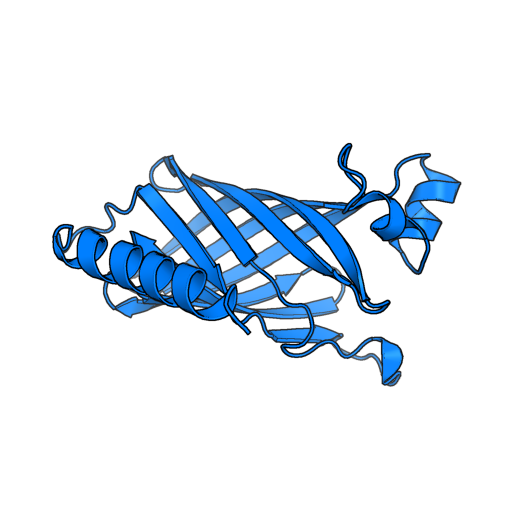OM 767 C C . ASN A 1 95 ? -16.723 3.571 13.005 1.00 93.50 95 ASN A C 1
ATOM 769 O O . ASN A 1 95 ? -15.596 3.639 12.513 1.00 93.50 95 ASN A O 1
ATOM 773 N N . ASN A 1 96 ? -17.046 2.637 13.899 1.00 89.38 96 ASN A N 1
ATOM 774 C CA . ASN A 1 96 ? -16.076 1.694 14.463 1.00 89.38 96 ASN A CA 1
ATOM 775 C C . ASN A 1 96 ? -15.477 0.712 13.435 1.00 89.38 96 ASN A C 1
ATOM 777 O O . ASN A 1 96 ? -14.460 0.096 13.735 1.00 89.38 96 ASN A O 1
ATOM 781 N N . LYS A 1 97 ? -16.083 0.566 12.248 1.00 94.19 97 LYS A N 1
ATOM 782 C CA . LYS A 1 97 ? -15.680 -0.385 11.200 1.00 94.19 97 LYS A CA 1
ATOM 783 C C . LYS A 1 97 ? -15.223 0.254 9.894 1.00 94.19 97 LYS A C 1
ATOM 785 O O . LYS A 1 97 ? -14.608 -0.434 9.097 1.00 94.19 97 LYS A O 1
ATOM 790 N N . LEU A 1 98 ? -15.574 1.510 9.626 1.00 96.88 98 LEU A N 1
ATOM 791 C CA . LEU A 1 98 ? -15.311 2.163 8.344 1.00 96.88 98 LEU A CA 1
ATOM 792 C C . LEU A 1 98 ? -14.498 3.438 8.548 1.00 96.88 98 LEU A C 1
ATOM 794 O O . LEU A 1 98 ? -14.932 4.354 9.257 1.00 96.88 98 LEU A O 1
ATOM 798 N N . SER A 1 99 ? -13.369 3.531 7.853 1.00 96.94 99 SER A N 1
ATOM 799 C CA . SER A 1 99 ? -12.556 4.745 7.795 1.00 96.94 99 SER A CA 1
ATOM 800 C C . SER A 1 99 ? -12.120 5.112 6.388 1.00 96.94 99 SER A C 1
ATOM 802 O O . SER A 1 99 ? -12.016 4.259 5.514 1.00 96.94 99 SER A O 1
ATOM 804 N N . PHE A 1 100 ? -11.862 6.402 6.192 1.00 98.25 100 PHE A N 1
ATOM 805 C CA . PHE A 1 100 ? -11.170 6.941 5.033 1.00 98.25 100 PHE A CA 1
ATOM 806 C C . PHE A 1 100 ? -9.688 7.114 5.358 1.00 98.25 100 PHE A C 1
ATOM 808 O O . PHE A 1 100 ? -9.321 7.705 6.378 1.00 98.25 100 PHE A O 1
ATOM 815 N N . GLU A 1 101 ? -8.842 6.626 4.467 1.00 97.62 101 GLU A N 1
ATOM 816 C CA . GLU A 1 101 ? -7.400 6.553 4.651 1.00 97.62 101 GLU A CA 1
ATOM 817 C C . GLU A 1 101 ? -6.652 7.002 3.397 1.00 97.62 101 GLU A C 1
ATOM 819 O O . GLU A 1 101 ? -7.199 7.075 2.292 1.00 97.62 101 GLU A O 1
ATOM 824 N N . GLY A 1 102 ? -5.374 7.317 3.578 1.00 97.62 102 GLY A N 1
ATOM 825 C CA . GLY A 1 102 ? -4.457 7.512 2.471 1.00 97.62 102 GLY A CA 1
ATOM 826 C C . GLY A 1 102 ? -3.072 6.967 2.773 1.00 97.62 102 GLY A C 1
ATOM 827 O O . GLY A 1 102 ? -2.644 6.950 3.924 1.00 97.62 102 GLY A O 1
ATOM 828 N N . LEU A 1 103 ? -2.369 6.560 1.720 1.00 97.62 103 LEU A N 1
ATOM 829 C CA . LEU A 1 103 ? -0.969 6.148 1.760 1.00 97.62 103 LEU A CA 1
ATOM 830 C C . LEU A 1 103 ? -0.177 7.054 0.821 1.00 97.62 103 LEU A C 1
ATOM 832 O O . LEU A 1 103 ? -0.520 7.219 -0.351 1.00 97.62 103 LEU A O 1
ATOM 836 N N . TYR A 1 104 ? 0.908 7.611 1.346 1.00 97.56 104 TYR A N 1
ATOM 837 C CA . TYR A 1 104 ? 1.842 8.448 0.607 1.00 97.56 104 TYR A CA 1
ATOM 838 C C . TYR A 1 104 ? 3.193 7.760 0.629 1.00 97.56 104 TYR A C 1
ATOM 840 O O . TYR A 1 104 ? 3.858 7.721 1.666 1.00 97.56 104 TYR A O 1
ATOM 848 N N . ALA A 1 105 ? 3.569 7.170 -0.499 1.00 96.81 105 ALA A N 1
ATOM 849 C CA . ALA A 1 105 ? 4.699 6.266 -0.562 1.00 96.81 105 ALA A CA 1
ATOM 850 C C . ALA A 1 105 ? 5.679 6.619 -1.674 1.00 96.81 105 ALA A C 1
ATOM 852 O O . ALA A 1 105 ? 5.316 7.004 -2.782 1.00 96.81 105 ALA A O 1
ATOM 853 N N . TYR A 1 106 ? 6.947 6.409 -1.366 1.00 94.94 106 TYR A N 1
ATOM 854 C CA . TYR A 1 106 ? 7.979 6.132 -2.339 1.00 94.94 106 TYR A CA 1
ATOM 855 C C . TYR A 1 106 ? 7.792 4.706 -2.859 1.00 94.94 106 TYR A C 1
ATOM 857 O O . TYR A 1 106 ? 7.727 3.766 -2.064 1.00 94.94 106 TYR A O 1
ATOM 865 N N . ALA A 1 107 ? 7.754 4.540 -4.178 1.00 94.62 107 ALA A N 1
ATOM 866 C CA . ALA A 1 107 ? 7.833 3.242 -4.828 1.00 94.62 107 ALA A CA 1
ATOM 867 C C . ALA A 1 107 ? 8.954 3.270 -5.870 1.00 94.62 107 ALA A C 1
ATOM 869 O O . ALA A 1 107 ? 8.939 4.133 -6.748 1.00 94.62 107 ALA A O 1
ATOM 870 N N . GLY A 1 108 ? 9.917 2.350 -5.817 1.00 94.00 108 GLY A N 1
ATOM 871 C CA . GLY A 1 108 ? 11.048 2.407 -6.746 1.00 94.00 108 GLY A CA 1
ATOM 872 C C . GLY A 1 108 ? 12.191 1.444 -6.462 1.00 94.00 108 GLY A C 1
ATOM 873 O O . GLY A 1 108 ? 12.033 0.450 -5.748 1.00 94.00 108 GLY A O 1
ATOM 874 N N . GLU A 1 109 ? 13.343 1.761 -7.053 1.00 93.50 109 GLU A N 1
ATOM 875 C CA . GLU A 1 109 ? 14.624 1.133 -6.727 1.00 93.50 109 GLU A CA 1
ATOM 876 C C . GLU A 1 109 ? 15.002 1.371 -5.259 1.00 93.50 109 GLU A C 1
ATOM 878 O O . GLU A 1 109 ? 14.515 2.276 -4.588 1.00 93.50 109 GLU A O 1
ATOM 883 N N . PHE A 1 110 ? 15.895 0.543 -4.734 1.00 90.88 110 PHE A N 1
ATOM 884 C CA . PHE A 1 110 ? 16.460 0.739 -3.405 1.00 90.88 110 PHE A CA 1
ATOM 885 C C . PHE A 1 110 ? 17.877 0.174 -3.377 1.00 90.88 110 PHE A C 1
ATOM 887 O O . PHE A 1 110 ? 18.279 -0.543 -4.289 1.00 90.88 110 PHE A O 1
ATOM 894 N N . PHE A 1 111 ? 18.635 0.459 -2.320 1.00 85.19 111 PHE A N 1
ATOM 895 C CA . PHE A 1 111 ? 20.059 0.106 -2.228 1.00 85.19 111 PHE A CA 1
ATOM 896 C C . PHE A 1 111 ? 20.346 -1.409 -2.249 1.00 85.19 111 PHE A C 1
ATOM 898 O O . PHE A 1 111 ? 21.501 -1.811 -2.349 1.00 85.19 111 PHE A O 1
ATOM 905 N N . PHE A 1 112 ? 19.321 -2.261 -2.133 1.00 84.81 112 PHE A N 1
ATOM 906 C CA . PHE A 1 112 ? 19.470 -3.710 -2.253 1.00 84.81 112 PHE A CA 1
ATOM 907 C C . PHE A 1 112 ? 19.315 -4.167 -3.705 1.00 84.81 112 PHE A C 1
ATOM 909 O O . PHE A 1 112 ? 18.318 -3.846 -4.350 1.00 84.81 112 PHE A O 1
ATOM 916 N N . ASN A 1 113 ? 20.208 -5.056 -4.151 1.00 88.00 113 ASN A N 1
ATOM 917 C CA . ASN A 1 113 ? 20.218 -5.662 -5.495 1.00 88.00 113 ASN A CA 1
ATOM 918 C C . ASN A 1 113 ? 18.898 -6.333 -5.910 1.00 88.00 113 ASN A C 1
ATOM 920 O O . ASN A 1 113 ? 18.707 -6.658 -7.068 1.00 88.00 113 ASN A O 1
ATOM 924 N N . LYS A 1 114 ? 17.983 -6.612 -4.976 1.00 88.38 114 LYS A N 1
ATOM 925 C CA . LYS A 1 114 ? 16.665 -7.154 -5.325 1.00 88.38 114 LYS A CA 1
ATOM 926 C C . LYS A 1 114 ? 15.774 -6.119 -6.029 1.00 88.38 114 LYS A C 1
ATOM 928 O O . LYS A 1 114 ? 14.857 -6.517 -6.738 1.00 88.38 114 LYS A O 1
ATOM 933 N N . PHE A 1 115 ? 16.009 -4.826 -5.804 1.00 91.31 115 PHE A N 1
ATOM 934 C CA . PHE A 1 115 ? 15.139 -3.733 -6.249 1.00 91.31 115 PHE A CA 1
ATOM 935 C C . PHE A 1 115 ? 15.749 -2.870 -7.356 1.00 91.31 115 PHE A C 1
ATOM 937 O O . PHE A 1 115 ? 15.064 -2.004 -7.888 1.00 91.31 115 PHE A O 1
ATOM 944 N N . ASP A 1 116 ? 17.012 -3.101 -7.709 1.00 89.19 116 ASP A N 1
ATOM 945 C CA . ASP A 1 116 ? 17.795 -2.324 -8.681 1.00 89.19 116 ASP A CA 1
ATOM 946 C C . ASP A 1 116 ? 17.179 -2.270 -10.088 1.00 89.19 116 ASP A C 1
ATOM 948 O O . ASP A 1 116 ? 17.395 -1.318 -10.827 1.00 89.19 116 ASP A O 1
ATOM 952 N N . ASN A 1 117 ? 16.379 -3.272 -10.446 1.00 90.94 117 ASN A N 1
ATOM 953 C CA . ASN A 1 117 ? 15.751 -3.387 -11.754 1.00 90.94 117 ASN A CA 1
ATOM 954 C C . ASN A 1 117 ? 14.343 -2.767 -11.809 1.00 90.94 117 ASN A C 1
ATOM 956 O O . ASN A 1 117 ? 13.735 -2.736 -12.881 1.00 90.94 117 ASN A O 1
ATOM 960 N N . CYS A 1 118 ? 13.802 -2.249 -10.694 1.00 89.44 118 CYS A N 1
ATOM 961 C CA . CYS A 1 118 ? 12.480 -1.606 -10.684 1.00 89.44 118 CYS A CA 1
ATOM 962 C C . CYS A 1 118 ? 12.398 -0.461 -11.716 1.00 89.44 118 CYS A C 1
ATOM 964 O O . CYS A 1 118 ? 11.383 -0.316 -12.403 1.00 89.44 118 CYS A O 1
ATOM 966 N N . GLY A 1 119 ? 13.491 0.294 -11.879 1.00 87.12 119 GLY A N 1
ATOM 967 C CA . GLY A 1 119 ? 13.622 1.434 -12.783 1.00 87.12 119 GLY A CA 1
ATOM 968 C C . GLY A 1 119 ? 13.917 1.130 -14.242 1.00 87.12 119 GLY A C 1
ATOM 969 O O . GLY A 1 119 ? 14.109 2.071 -15.007 1.00 87.12 119 GLY A O 1
ATOM 970 N N . ASN A 1 120 ? 13.975 -0.134 -14.655 1.00 89.44 120 ASN A N 1
ATOM 971 C CA . ASN A 1 120 ? 14.385 -0.475 -16.021 1.00 89.44 120 ASN A CA 1
ATOM 972 C C . ASN A 1 120 ? 13.276 -0.287 -17.060 1.00 89.44 120 ASN A C 1
ATOM 974 O O . ASN A 1 120 ? 13.556 -0.256 -18.256 1.00 89.44 120 ASN A O 1
ATOM 978 N N . ASN A 1 121 ? 12.015 -0.167 -16.630 1.00 88.81 121 ASN A N 1
ATOM 979 C CA . ASN A 1 121 ? 10.874 -0.126 -17.538 1.00 88.81 121 ASN A CA 1
ATOM 980 C C . ASN A 1 121 ? 9.790 0.865 -17.092 1.00 88.81 121 ASN A C 1
ATOM 982 O O . ASN A 1 121 ? 9.673 1.238 -15.921 1.00 88.81 121 ASN A O 1
ATOM 986 N N . GLY A 1 122 ? 8.952 1.258 -18.053 1.00 85.56 122 GLY A N 1
ATOM 987 C CA . GLY A 1 122 ? 7.744 2.043 -17.821 1.00 85.56 122 GLY A CA 1
ATOM 988 C C . GLY A 1 122 ? 7.994 3.400 -17.162 1.00 85.56 122 GLY A C 1
ATOM 989 O O . GLY A 1 122 ? 8.990 4.076 -17.417 1.00 85.56 122 GLY A O 1
ATOM 990 N N . VAL A 1 123 ? 7.057 3.800 -16.298 1.00 84.56 123 VAL A N 1
ATOM 991 C CA . VAL A 1 123 ? 7.082 5.112 -15.633 1.00 84.56 123 VAL A CA 1
ATOM 992 C C . VAL A 1 123 ? 8.317 5.300 -14.746 1.00 84.56 123 VAL A C 1
ATOM 994 O O . VAL A 1 123 ? 8.831 6.411 -14.650 1.00 84.56 123 VAL A O 1
ATOM 997 N N . TYR A 1 124 ? 8.843 4.219 -14.163 1.00 87.88 124 TYR A N 1
ATOM 998 C CA . TYR A 1 124 ? 10.044 4.266 -13.330 1.00 87.88 124 TYR A CA 1
ATOM 999 C C . TYR A 1 124 ? 11.294 4.589 -14.147 1.00 87.88 124 TYR A C 1
ATOM 1001 O O . TYR A 1 124 ? 12.105 5.398 -13.709 1.00 87.88 124 TYR A O 1
ATOM 1009 N N . ASN A 1 125 ? 11.421 4.019 -15.351 1.00 89.94 125 ASN A N 1
ATOM 1010 C CA . ASN A 1 125 ? 12.507 4.359 -16.270 1.00 89.94 125 ASN A CA 1
ATOM 1011 C C . ASN A 1 125 ? 12.405 5.811 -16.744 1.00 89.94 125 ASN A C 1
ATOM 1013 O O . ASN A 1 125 ? 13.384 6.545 -16.699 1.00 89.94 125 ASN A O 1
ATOM 1017 N N . THR A 1 126 ? 11.196 6.272 -17.073 1.00 87.69 126 THR A N 1
ATOM 1018 C CA . THR A 1 126 ? 10.985 7.684 -17.430 1.00 87.69 126 THR A CA 1
ATOM 1019 C C . THR A 1 126 ? 11.360 8.631 -16.282 1.00 87.69 126 THR A C 1
ATOM 1021 O O . THR A 1 126 ? 11.944 9.688 -16.524 1.00 87.69 126 THR A O 1
ATOM 1024 N N . ALA A 1 127 ? 11.035 8.276 -15.035 1.00 87.56 127 ALA A N 1
ATOM 1025 C CA . ALA A 1 127 ? 11.446 9.037 -13.858 1.00 87.56 127 ALA A CA 1
ATOM 1026 C C . ALA A 1 127 ? 12.973 9.014 -13.678 1.00 87.56 127 ALA A C 1
ATOM 1028 O O . ALA A 1 127 ? 13.571 10.069 -13.465 1.00 87.56 127 ALA A O 1
ATOM 1029 N N . LYS A 1 128 ? 13.608 7.848 -13.858 1.00 89.88 128 LYS A N 1
ATOM 1030 C CA . LYS A 1 128 ? 15.066 7.675 -13.811 1.00 89.88 128 LYS A CA 1
ATOM 1031 C C . LYS A 1 128 ? 15.770 8.577 -14.821 1.00 89.88 128 LYS A C 1
ATOM 1033 O O . LYS A 1 128 ? 16.671 9.315 -14.441 1.00 89.88 128 LYS A O 1
ATOM 1038 N N . ASP A 1 129 ? 15.309 8.587 -16.066 1.00 91.06 129 ASP A N 1
ATOM 1039 C CA . ASP A 1 129 ? 15.933 9.353 -17.147 1.00 91.06 129 ASP A CA 1
ATOM 1040 C C . ASP A 1 129 ? 15.786 10.868 -16.957 1.00 91.06 129 ASP A C 1
ATOM 1042 O O . ASP A 1 129 ? 16.694 11.632 -17.279 1.00 91.06 129 ASP A O 1
ATOM 1046 N N . LYS A 1 130 ? 14.641 11.323 -16.432 1.00 89.75 130 LYS A N 1
ATOM 1047 C CA . LYS A 1 130 ? 14.348 12.759 -16.285 1.00 89.75 130 LYS A CA 1
ATOM 1048 C C . LYS A 1 130 ? 14.836 13.358 -14.973 1.00 89.75 130 LYS A C 1
ATOM 1050 O O . LYS A 1 130 ? 15.218 14.523 -14.946 1.00 89.75 130 LYS A O 1
ATOM 1055 N N . LEU A 1 131 ? 14.744 12.600 -13.885 1.00 87.19 131 LEU A N 1
ATOM 1056 C CA . LEU A 1 131 ? 14.979 13.081 -12.521 1.00 87.19 131 LEU A CA 1
ATOM 1057 C C . LEU A 1 131 ? 16.236 12.467 -11.894 1.00 87.19 131 LEU A C 1
ATOM 1059 O O . LEU A 1 131 ? 16.620 12.870 -10.801 1.00 87.19 131 LEU A O 1
ATOM 1063 N N . GLY A 1 132 ? 16.855 11.475 -12.542 1.00 84.38 132 GLY A N 1
ATOM 1064 C CA . GLY A 1 132 ? 17.962 10.697 -11.981 1.00 84.38 132 GLY A CA 1
ATOM 1065 C C . GLY A 1 132 ? 17.531 9.704 -10.897 1.00 84.38 132 GLY A C 1
ATOM 1066 O O . GLY A 1 132 ? 18.375 9.016 -10.330 1.00 84.38 132 GLY A O 1
ATOM 1067 N N . ILE A 1 133 ? 16.230 9.622 -10.597 1.00 84.56 133 ILE A N 1
ATOM 1068 C CA . ILE A 1 133 ? 15.674 8.790 -9.528 1.00 84.56 133 ILE A CA 1
ATOM 1069 C C . ILE A 1 133 ? 14.699 7.791 -10.141 1.00 84.56 133 ILE A C 1
ATOM 1071 O O . ILE A 1 133 ? 13.673 8.162 -10.706 1.00 84.56 133 ILE A O 1
ATOM 1075 N N . ALA A 1 134 ? 15.000 6.509 -9.976 1.00 90.44 134 ALA A N 1
ATOM 1076 C CA . ALA A 1 134 ? 14.174 5.398 -10.428 1.00 90.44 134 ALA A CA 1
ATOM 1077 C C . ALA A 1 134 ? 13.018 5.093 -9.465 1.00 90.44 134 ALA A C 1
ATOM 1079 O O . ALA A 1 134 ? 12.866 3.978 -8.958 1.00 90.44 134 ALA A O 1
ATOM 1080 N N . ALA A 1 135 ? 12.218 6.111 -9.172 1.00 90.75 135 ALA A N 1
ATOM 1081 C CA . ALA A 1 135 ? 11.110 6.008 -8.244 1.00 90.75 135 ALA A CA 1
ATOM 1082 C C . ALA A 1 135 ? 9.968 6.930 -8.628 1.00 90.75 135 ALA A C 1
ATOM 1084 O O . ALA A 1 135 ? 10.162 7.971 -9.256 1.00 90.75 135 ALA A O 1
ATOM 1085 N N . VAL A 1 136 ? 8.774 6.545 -8.202 1.00 90.44 136 VAL A N 1
ATOM 1086 C CA . VAL A 1 136 ? 7.551 7.303 -8.413 1.00 90.44 136 VAL A CA 1
ATOM 1087 C C . VAL A 1 136 ? 6.796 7.448 -7.094 1.00 90.44 136 VAL A C 1
ATOM 1089 O O . VAL A 1 136 ? 6.770 6.512 -6.288 1.00 90.44 136 VAL A O 1
ATOM 1092 N N . PRO A 1 137 ? 6.179 8.615 -6.852 1.00 92.00 137 PRO A N 1
ATOM 1093 C CA . PRO A 1 137 ? 5.300 8.785 -5.712 1.00 92.00 137 PRO A CA 1
ATOM 1094 C C . PRO A 1 137 ? 4.003 8.010 -5.953 1.00 92.00 137 PRO A C 1
ATOM 1096 O O . PRO A 1 137 ? 3.328 8.197 -6.965 1.00 92.00 137 PRO A O 1
ATOM 1099 N N . TYR A 1 138 ? 3.645 7.154 -5.007 1.00 93.44 138 TYR A N 1
ATOM 1100 C CA . TYR A 1 138 ? 2.337 6.523 -4.925 1.00 93.44 138 TYR A CA 1
ATOM 1101 C C . TYR A 1 138 ? 1.489 7.302 -3.930 1.00 93.44 138 TYR A C 1
ATOM 1103 O O . TYR A 1 138 ? 1.849 7.445 -2.763 1.00 93.44 138 TYR A O 1
ATOM 1111 N N . ILE A 1 139 ? 0.367 7.824 -4.419 1.00 96.69 139 ILE A N 1
ATOM 1112 C CA . ILE A 1 139 ? -0.626 8.530 -3.614 1.00 96.69 139 ILE A CA 1
ATOM 1113 C C . ILE A 1 139 ? -1.910 7.721 -3.709 1.00 96.69 139 ILE A C 1
ATOM 1115 O O . ILE A 1 139 ? -2.566 7.723 -4.750 1.00 96.69 139 ILE A O 1
ATOM 1119 N N . TYR A 1 140 ? -2.212 6.997 -2.642 1.00 97.19 140 TYR A N 1
ATOM 1120 C CA . TYR A 1 140 ? -3.421 6.206 -2.481 1.00 97.19 140 TYR A CA 1
ATOM 1121 C C . TYR A 1 140 ? -4.413 6.952 -1.599 1.00 97.19 140 TYR A C 1
ATOM 1123 O O . TYR A 1 140 ? -4.032 7.483 -0.554 1.00 97.19 140 TYR A O 1
ATOM 1131 N N . HIS A 1 141 ? -5.684 6.890 -1.979 1.00 98.00 141 HIS A N 1
ATOM 1132 C CA . HIS A 1 141 ? -6.809 7.224 -1.115 1.00 98.00 141 HIS A CA 1
ATOM 1133 C C . HIS A 1 141 ? -7.889 6.168 -1.252 1.00 98.00 141 HIS A C 1
ATOM 1135 O O . HIS A 1 141 ? -8.206 5.728 -2.362 1.00 98.00 141 HIS A O 1
ATOM 1141 N N . GLY A 1 142 ? -8.478 5.785 -0.127 1.00 98.00 142 GLY A N 1
ATOM 1142 C CA . GLY A 1 142 ? -9.447 4.707 -0.106 1.00 98.00 142 GLY A CA 1
ATOM 1143 C C . GLY A 1 142 ? -10.186 4.581 1.210 1.00 98.00 142 GLY A C 1
ATOM 1144 O O . GLY A 1 142 ? -10.071 5.413 2.110 1.00 98.00 142 GLY A O 1
ATOM 1145 N N . PHE A 1 143 ? -10.976 3.524 1.281 1.00 98.38 143 PHE A N 1
ATOM 1146 C CA . PHE A 1 143 ? -11.725 3.142 2.457 1.00 98.38 143 PHE A CA 1
ATOM 1147 C C . PHE A 1 143 ? -11.169 1.846 3.022 1.00 98.38 143 PHE A C 1
ATOM 1149 O O . PHE A 1 143 ? -10.926 0.894 2.281 1.00 98.38 143 PHE A O 1
ATOM 1156 N N . GLU A 1 144 ? -11.058 1.805 4.340 1.00 97.75 144 GLU A N 1
ATOM 1157 C CA . GLU A 1 144 ? -10.801 0.596 5.105 1.00 97.75 144 GLU A CA 1
ATOM 1158 C C . GLU A 1 144 ? -12.095 0.154 5.784 1.00 97.75 144 GLU A C 1
ATOM 1160 O O . GLU A 1 144 ? -12.743 0.950 6.472 1.00 97.75 144 GLU A O 1
ATOM 1165 N N . TYR A 1 145 ? -12.463 -1.111 5.586 1.00 97.31 145 TYR A N 1
ATOM 1166 C CA . TYR A 1 145 ? -13.582 -1.755 6.257 1.00 97.31 145 TYR A CA 1
ATOM 1167 C C . TYR A 1 145 ? -13.106 -2.935 7.108 1.00 97.31 145 TYR A C 1
ATOM 1169 O O . TYR A 1 145 ? -12.602 -3.932 6.585 1.00 97.31 145 TYR A O 1
ATOM 1177 N N . ASP A 1 146 ? -13.313 -2.841 8.417 1.00 95.81 146 ASP A N 1
ATOM 1178 C CA . ASP A 1 146 ? -12.991 -3.884 9.385 1.00 95.81 146 ASP A CA 1
ATOM 1179 C C . ASP A 1 146 ? -14.064 -4.985 9.363 1.00 95.81 146 ASP A C 1
ATOM 1181 O O . ASP A 1 146 ? -15.217 -4.781 9.769 1.00 95.81 146 ASP A O 1
ATOM 1185 N N . PHE A 1 147 ? -13.686 -6.187 8.923 1.00 93.38 147 PHE A N 1
ATOM 1186 C CA . PHE A 1 147 ? -14.547 -7.366 9.048 1.00 93.38 147 PHE A CA 1
ATOM 1187 C C . PHE A 1 147 ? -14.503 -7.937 10.465 1.00 93.38 147 PHE A C 1
ATOM 1189 O O . PHE A 1 147 ? -15.525 -8.381 10.992 1.00 93.38 147 PHE A O 1
ATOM 1196 N N . THR A 1 148 ? -13.313 -7.921 11.065 1.00 91.94 148 THR A N 1
ATOM 1197 C CA . THR A 1 148 ? -13.022 -8.362 12.432 1.00 91.94 148 THR A CA 1
ATOM 1198 C C . THR A 1 148 ? -12.044 -7.380 13.082 1.00 91.94 148 THR A C 1
ATOM 1200 O O . THR A 1 148 ? -11.558 -6.464 12.424 1.00 91.94 148 THR A O 1
ATOM 1203 N N . SER A 1 149 ? -11.708 -7.575 14.360 1.00 88.75 149 SER A N 1
ATOM 1204 C CA . SER A 1 149 ? -10.682 -6.769 15.042 1.00 88.75 149 SER A CA 1
ATOM 1205 C C . SER A 1 149 ? -9.273 -6.924 14.448 1.00 88.75 149 SER A C 1
ATOM 1207 O O . SER A 1 149 ? -8.432 -6.054 14.647 1.00 88.75 149 SER A O 1
ATOM 1209 N N . PHE A 1 150 ? -9.016 -7.999 13.696 1.00 90.75 150 PHE A N 1
ATOM 1210 C CA . PHE A 1 150 ? -7.693 -8.342 13.163 1.00 90.75 150 PHE A CA 1
ATOM 1211 C C . PHE A 1 150 ? -7.623 -8.373 11.630 1.00 90.75 150 PHE A C 1
ATOM 1213 O O . PHE A 1 150 ? -6.546 -8.582 11.079 1.00 90.75 150 PHE A O 1
ATOM 1220 N N . MET A 1 151 ? -8.748 -8.223 10.925 1.00 94.94 151 MET A N 1
ATOM 1221 C CA . MET A 1 151 ? -8.814 -8.355 9.469 1.00 94.94 151 MET A CA 1
ATOM 1222 C C . MET A 1 151 ? -9.686 -7.263 8.857 1.00 94.94 151 MET A C 1
ATOM 1224 O O . MET A 1 151 ? -10.865 -7.121 9.194 1.00 94.94 151 MET A O 1
ATOM 1228 N N . SER A 1 152 ? -9.105 -6.544 7.900 1.00 96.12 152 SER A N 1
ATOM 1229 C CA . SER A 1 152 ? -9.730 -5.411 7.215 1.00 96.12 152 SER A CA 1
ATOM 1230 C C . SER A 1 152 ? -9.543 -5.526 5.707 1.00 96.12 152 SER A C 1
ATOM 1232 O O . SER A 1 152 ? -8.555 -6.089 5.234 1.00 96.12 152 SER A O 1
ATOM 1234 N N . LEU A 1 153 ? -10.488 -4.987 4.946 1.00 97.56 153 LEU A N 1
ATOM 1235 C CA . LEU A 1 153 ? -10.348 -4.784 3.508 1.00 97.56 153 LEU A CA 1
ATOM 1236 C C . LEU A 1 153 ? -10.137 -3.304 3.235 1.00 97.56 153 LEU A C 1
ATOM 1238 O O . LEU A 1 153 ? -10.967 -2.481 3.610 1.00 97.56 153 LEU A O 1
ATOM 1242 N N . GLN A 1 154 ? -9.062 -2.997 2.525 1.00 97.50 154 GLN A N 1
ATOM 1243 C CA . GLN A 1 154 ? -8.783 -1.670 2.002 1.00 97.50 154 GLN A CA 1
ATOM 1244 C C . GLN A 1 154 ? -9.138 -1.639 0.517 1.00 97.50 154 GLN A C 1
ATOM 1246 O O . GLN A 1 154 ? -8.775 -2.557 -0.222 1.00 97.50 154 GLN A O 1
ATOM 1251 N N . VAL A 1 155 ? -9.865 -0.614 0.077 1.00 97.50 155 VAL A N 1
ATOM 1252 C CA . VAL A 1 155 ? -10.262 -0.399 -1.323 1.00 97.50 155 VAL A CA 1
ATOM 1253 C C . VAL A 1 155 ? -10.113 1.067 -1.697 1.00 97.50 155 VAL A C 1
ATOM 1255 O O . VAL A 1 155 ? -10.606 1.948 -0.997 1.00 97.50 155 VAL A O 1
ATOM 1258 N N . GLY A 1 156 ? -9.497 1.358 -2.838 1.00 96.94 156 GLY A N 1
ATOM 1259 C CA . GLY A 1 156 ? -9.275 2.742 -3.232 1.00 96.94 156 GLY A CA 1
ATOM 1260 C C . GLY A 1 156 ? -8.575 2.912 -4.566 1.00 96.94 156 GLY A C 1
ATOM 1261 O O . GLY A 1 156 ? -8.572 2.021 -5.419 1.00 96.94 156 GLY A O 1
ATOM 1262 N N . ILE A 1 157 ? -8.006 4.099 -4.748 1.00 96.00 157 ILE A N 1
ATOM 1263 C CA . ILE A 1 157 ? -7.346 4.508 -5.982 1.00 96.00 157 ILE A CA 1
ATOM 1264 C C . ILE A 1 157 ? -5.945 5.014 -5.653 1.00 96.00 157 ILE A C 1
ATOM 1266 O O . ILE A 1 157 ? -5.784 5.922 -4.841 1.00 96.00 157 ILE A O 1
ATOM 1270 N N . ILE A 1 158 ? -4.941 4.453 -6.323 1.00 94.12 158 ILE A N 1
ATOM 1271 C CA . ILE A 1 158 ? -3.623 5.062 -6.469 1.00 94.12 158 ILE A CA 1
ATOM 1272 C C . ILE A 1 158 ? -3.672 5.988 -7.684 1.00 94.12 158 ILE A C 1
ATOM 1274 O O . ILE A 1 158 ? -4.021 5.577 -8.796 1.00 94.12 158 ILE A O 1
ATOM 1278 N N . LEU A 1 159 ? -3.325 7.254 -7.485 1.00 91.56 159 LEU A N 1
ATOM 1279 C CA . LEU A 1 159 ? -3.281 8.223 -8.570 1.00 91.56 159 LEU A CA 1
ATOM 1280 C C . LEU A 1 159 ? -2.201 7.853 -9.608 1.00 91.56 159 LEU A C 1
ATOM 1282 O O . LEU A 1 159 ? -1.117 7.403 -9.235 1.00 91.56 159 LEU A O 1
ATOM 1286 N N . PRO A 1 160 ? -2.463 8.077 -10.911 1.00 84.44 160 PRO A N 1
ATOM 1287 C CA . PRO A 1 160 ? -3.651 8.747 -11.451 1.00 84.44 160 PRO A CA 1
ATOM 1288 C C . PRO A 1 160 ? -4.873 7.839 -11.672 1.00 84.44 160 PRO A C 1
ATOM 1290 O O . PRO A 1 160 ? -5.986 8.352 -11.714 1.00 84.44 160 PRO A O 1
ATOM 1293 N N . ASN A 1 161 ? -4.706 6.526 -11.859 1.00 87.62 161 ASN A N 1
ATOM 1294 C CA . ASN A 1 161 ? -5.799 5.671 -12.344 1.00 87.62 161 ASN A CA 1
ATOM 1295 C C . ASN A 1 161 ? -5.674 4.182 -11.979 1.00 87.62 161 ASN A C 1
ATOM 1297 O O . ASN A 1 161 ? -6.106 3.322 -12.744 1.00 87.62 161 ASN A O 1
ATOM 1301 N N . LEU A 1 162 ? -5.085 3.848 -10.838 1.00 89.56 162 LEU A N 1
ATOM 1302 C CA . LEU A 1 162 ? -4.936 2.467 -10.384 1.00 89.56 162 LEU A CA 1
ATOM 1303 C C . LEU A 1 162 ? -5.979 2.151 -9.317 1.00 89.56 162 LEU A C 1
ATOM 1305 O O . LEU A 1 162 ? -5.886 2.653 -8.205 1.00 89.56 162 LEU A O 1
ATOM 1309 N N . PHE A 1 163 ? -6.950 1.299 -9.628 1.00 93.06 163 PHE A N 1
ATOM 1310 C CA . PHE A 1 163 ? -7.799 0.708 -8.599 1.00 93.06 163 PHE A CA 1
ATOM 1311 C C . PHE A 1 163 ? -6.993 -0.310 -7.795 1.00 93.06 163 PHE A C 1
ATOM 1313 O O . PHE A 1 163 ? -6.307 -1.155 -8.380 1.00 93.06 163 PHE A O 1
ATOM 1320 N N . VAL A 1 164 ? -7.117 -0.248 -6.473 1.00 94.38 164 VAL A N 1
ATOM 1321 C CA . VAL A 1 164 ? -6.464 -1.163 -5.539 1.00 94.38 164 VAL A CA 1
ATOM 1322 C C . VAL A 1 164 ? -7.482 -1.710 -4.559 1.00 94.38 164 VAL A C 1
ATOM 1324 O O . VAL A 1 164 ? -8.292 -0.962 -4.018 1.00 94.38 164 VAL A O 1
ATOM 1327 N N . SER A 1 165 ? -7.389 -3.005 -4.277 1.00 95.75 165 SER A N 1
ATOM 1328 C CA . SER A 1 165 ? -7.973 -3.583 -3.072 1.00 95.75 165 SER A CA 1
ATOM 1329 C C . SER A 1 165 ? -6.982 -4.512 -2.390 1.00 95.75 165 SER A C 1
ATOM 1331 O O . SER A 1 165 ? -6.331 -5.286 -3.081 1.00 95.75 165 SER A O 1
ATOM 1333 N N . THR A 1 166 ? -6.867 -4.496 -1.069 1.00 95.94 166 THR A N 1
ATOM 1334 C CA . THR A 1 166 ? -5.933 -5.366 -0.342 1.00 95.94 166 THR A CA 1
ATOM 1335 C C . THR A 1 166 ? -6.506 -5.794 0.998 1.00 95.94 166 THR A C 1
ATOM 1337 O O . THR A 1 166 ? -7.291 -5.066 1.603 1.00 95.94 166 THR A O 1
ATOM 1340 N N . ILE A 1 167 ? -6.109 -6.973 1.471 1.00 96.31 167 ILE A N 1
ATOM 1341 C CA . ILE A 1 167 ? -6.425 -7.408 2.831 1.00 96.31 167 ILE A CA 1
ATOM 1342 C C . ILE A 1 167 ? -5.331 -6.899 3.758 1.00 96.31 167 ILE A C 1
ATOM 1344 O O . ILE A 1 167 ? -4.149 -7.056 3.451 1.00 96.31 167 ILE A O 1
ATOM 1348 N N . GLN A 1 168 ? -5.734 -6.306 4.876 1.00 96.31 168 GLN A N 1
ATOM 1349 C CA . GLN A 1 168 ? -4.849 -5.933 5.966 1.00 96.31 168 GLN A CA 1
ATOM 1350 C C . GLN A 1 168 ? -5.128 -6.813 7.186 1.00 96.31 168 GLN A C 1
ATOM 1352 O O . GLN A 1 168 ? -6.267 -6.934 7.643 1.00 96.31 168 GLN A O 1
ATOM 1357 N N . TRP A 1 169 ? -4.061 -7.394 7.719 1.00 95.38 169 TRP A N 1
ATOM 1358 C CA . TRP A 1 169 ? -4.028 -8.128 8.977 1.00 95.38 169 TRP A CA 1
ATOM 1359 C C . TRP A 1 169 ? -3.453 -7.218 10.061 1.00 95.38 169 TRP A C 1
ATOM 1361 O O . TRP A 1 169 ? -2.469 -6.531 9.798 1.00 95.38 169 TRP A O 1
ATOM 1371 N N . LYS A 1 170 ? -4.058 -7.193 11.248 1.00 93.50 170 LYS A N 1
ATOM 1372 C CA . LYS A 1 170 ? -3.692 -6.315 12.370 1.00 93.50 170 LYS A CA 1
ATOM 1373 C C . LYS A 1 170 ? -3.275 -7.164 13.574 1.00 93.50 170 LYS A C 1
ATOM 1375 O O . LYS A 1 170 ? -3.979 -8.119 13.911 1.00 93.50 170 LYS A O 1
ATOM 1380 N N . TYR A 1 171 ? -2.136 -6.820 14.174 1.00 89.94 171 TYR A N 1
ATOM 1381 C CA . TYR A 1 171 ? -1.418 -7.594 15.188 1.00 89.94 171 TYR A CA 1
ATOM 1382 C C . TYR A 1 171 ? -0.912 -6.742 16.354 1.00 89.94 171 TYR A C 1
ATOM 1384 O O . TYR A 1 171 ? -0.385 -5.625 16.115 1.00 89.94 171 TYR A O 1
#

Foldseek 3Di:
DPPPVVVVVVVVVVVVVPPVPDDPDLPFQKKKWAQKAKQFPPDPDPLQGCGSVQRKIKMWGDPDPFKIWIWIWTAGSVRAIKTKTWMKGFPDDPDPFKTKIKIKIKIFADPDPSGNCLLVDDPLVVCCVPVVGSIDIWIWIFMWGDPDSFKIWTWTDTPPGMTMIIIMGTD

Sequence (171 aa):
MKSNFLVLHLELLIILFCQKAFSDEKDYIFSLNTGSYLNHIGSHNSEYVQRFDNKTVILGIKSSDSTSISVGSFLNSFNNHCFLLGIEKNWHHFNNKLSFEGLYAYAGEFFFNKFDNCGNNGVYNTAKDKLGIAAVPYIYHGFEYDFTSFMSLQVGIILPNLFVSTIQWKY

Secondary structure (DSSP, 8-state):
--HHHHHHHHHHHHHHHGGG---SS---SEEEEEEEEEEETT---GGG--BTTT--EEEEEEEETTEEEEEEEEE-TTS-EEEEEEEEEEEEESSSSEEEEEEEEEEE--SSTTTTTGGGSHHHHHHHHHHS--EEEEEEEEEEEESSSSEEEEEEEETTTEEEEEEEEE-

Organism: NCBI:txid62101

Radius of gyration: 16.95 Å; chains: 1; bounding box: 38×43×46 Å